Protein AF-A0A927LTY6-F1 (afdb_monomer_lite)

Secondary structure (DSSP, 8-state):
-HHHHHHHHHHHHHHHHHHHHHHHHHHHHTT-HHHHHHHHHHHHHHHHHHHHHHHHHHHHHHHHHHHHHHHHHTS--

Sequence (77 aa):
MKRGKVKIAGITMYCLLMLSIPLLLYFEIQDWLLPGTILVVVMFALGMGMLWLSDYEDEQAAKAKHKHSARMRSMDR

Radius of gyration: 20.03 Å; chains: 1; bounding box: 47×20×58 Å

Foldseek 3Di:
DPPVVLVVLLVVLVVVLVVLVVVLVVCVVVVNPPVNVVSVVVSVVSVVVNVVSVVVVVVVVVVVVVVVVVVVVVVVD

pLDDT: mean 73.04, std 11.0, range [43.53, 87.19]

Structure (mmCIF, N/CA/C/O backbone):
data_AF-A0A927LTY6-F1
#
_entry.id   AF-A0A927LTY6-F1
#
loop_
_atom_site.group_PDB
_atom_site.id
_atom_site.type_symbol
_atom_site.label_atom_id
_atom_site.label_alt_id
_atom_site.label_comp_id
_atom_site.label_asym_id
_atom_site.label_entity_id
_atom_site.label_seq_id
_atom_site.pdbx_PDB_ins_code
_atom_site.Cartn_x
_atom_site.Cartn_y
_atom_site.Cartn_z
_atom_site.occupancy
_atom_site.B_iso_or_equiv
_atom_site.auth_seq_id
_atom_site.auth_comp_id
_atom_site.auth_asym_id
_atom_site.auth_atom_id
_atom_site.pdbx_PDB_model_num
ATOM 1 N N . MET A 1 1 ? 13.929 8.075 -15.251 1.00 43.53 1 MET A N 1
ATOM 2 C CA . MET A 1 1 ? 13.047 8.568 -14.162 1.00 43.53 1 MET A CA 1
ATOM 3 C C . MET A 1 1 ? 11.920 7.608 -13.738 1.00 43.53 1 MET A C 1
ATOM 5 O O . MET A 1 1 ? 11.278 7.885 -12.736 1.00 43.53 1 MET A O 1
ATOM 9 N N . LYS A 1 2 ? 11.678 6.472 -14.423 1.00 50.78 2 LYS A N 1
ATOM 10 C CA . LYS A 1 2 ? 10.577 5.540 -14.088 1.00 50.78 2 LYS A CA 1
ATOM 11 C C . LYS A 1 2 ? 10.858 4.561 -12.930 1.00 50.78 2 LYS A C 1
ATOM 13 O O . LYS A 1 2 ? 9.922 4.204 -12.243 1.00 50.78 2 LYS A O 1
ATOM 18 N N . ARG A 1 3 ? 12.115 4.189 -12.646 1.00 50.91 3 ARG A N 1
ATOM 19 C CA . ARG A 1 3 ? 12.450 3.196 -11.595 1.00 50.91 3 ARG A CA 1
ATOM 20 C C . ARG A 1 3 ? 12.350 3.712 -10.150 1.00 50.91 3 ARG A C 1
ATOM 22 O O . ARG A 1 3 ? 12.034 2.947 -9.253 1.00 50.91 3 ARG A O 1
ATOM 29 N N . GLY A 1 4 ? 12.590 5.007 -9.916 1.00 53.62 4 GLY A N 1
ATOM 30 C CA . GLY A 1 4 ? 12.533 5.581 -8.562 1.00 53.62 4 GLY A CA 1
ATOM 31 C C . GLY A 1 4 ? 11.113 5.652 -7.997 1.00 53.62 4 GLY A C 1
ATOM 32 O O . GLY A 1 4 ? 10.908 5.421 -6.812 1.00 53.62 4 GLY A O 1
ATOM 33 N N . LYS A 1 5 ? 10.120 5.903 -8.860 1.00 57.69 5 LYS A N 1
ATOM 34 C CA . LYS A 1 5 ? 8.713 5.999 -8.453 1.00 57.69 5 LYS A CA 1
ATOM 35 C C . LYS A 1 5 ? 8.122 4.650 -8.042 1.00 57.69 5 LYS A C 1
ATOM 37 O O . LYS A 1 5 ? 7.285 4.633 -7.155 1.00 57.69 5 LYS A O 1
ATOM 42 N N . VAL A 1 6 ? 8.574 3.545 -8.640 1.00 63.28 6 VAL A N 1
ATOM 43 C CA . VAL A 1 6 ? 8.055 2.203 -8.322 1.00 63.28 6 VAL A CA 1
ATOM 44 C C . VAL A 1 6 ? 8.604 1.701 -6.986 1.00 63.28 6 VAL A C 1
ATOM 46 O O . VAL A 1 6 ? 7.833 1.265 -6.139 1.00 63.28 6 VAL A O 1
ATOM 49 N N . LYS A 1 7 ? 9.902 1.915 -6.719 1.00 64.62 7 LYS A N 1
ATOM 50 C CA . LYS A 1 7 ? 10.486 1.671 -5.388 1.00 64.62 7 LYS A CA 1
ATOM 51 C C . LYS A 1 7 ? 9.822 2.499 -4.288 1.00 64.62 7 LYS A C 1
ATOM 53 O O . LYS A 1 7 ? 9.544 1.973 -3.217 1.00 64.62 7 LYS A O 1
ATOM 58 N N . ILE A 1 8 ? 9.563 3.782 -4.551 1.00 73.19 8 ILE A N 1
ATOM 59 C CA . ILE A 1 8 ? 8.860 4.653 -3.599 1.00 73.19 8 ILE A CA 1
ATOM 60 C C . ILE A 1 8 ? 7.424 4.171 -3.392 1.00 73.19 8 ILE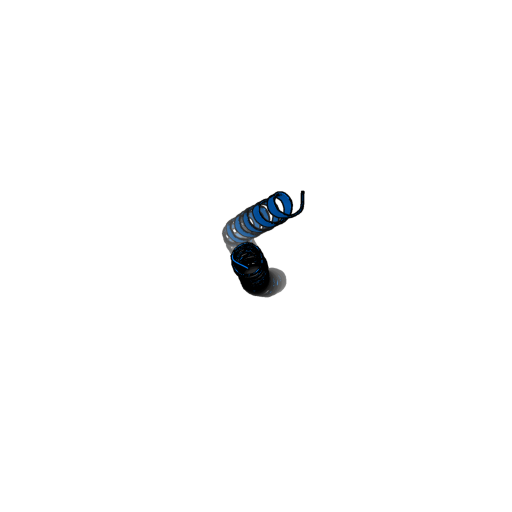 A C 1
ATOM 62 O O . ILE A 1 8 ? 7.000 4.069 -2.250 1.00 73.19 8 ILE A O 1
ATOM 66 N N . ALA A 1 9 ? 6.710 3.802 -4.460 1.00 70.19 9 ALA A N 1
ATOM 67 C CA . ALA A 1 9 ? 5.359 3.260 -4.354 1.00 70.19 9 ALA A CA 1
ATOM 68 C C . ALA A 1 9 ? 5.325 1.990 -3.490 1.00 70.19 9 ALA A C 1
ATOM 70 O O . ALA A 1 9 ? 4.514 1.923 -2.575 1.00 70.19 9 ALA A O 1
ATOM 71 N N . GLY A 1 10 ? 6.247 1.042 -3.696 1.00 71.62 10 GLY A N 1
ATOM 72 C CA . GLY A 1 10 ? 6.343 -0.164 -2.867 1.00 71.62 10 GLY A CA 1
ATOM 73 C C . GLY A 1 10 ? 6.612 0.138 -1.388 1.00 71.62 10 GLY A C 1
ATOM 74 O O . GLY A 1 10 ? 5.939 -0.407 -0.517 1.00 71.62 10 GLY A O 1
ATOM 75 N N . ILE A 1 11 ? 7.533 1.065 -1.092 1.00 79.81 11 ILE A N 1
ATOM 76 C CA . ILE A 1 11 ? 7.845 1.469 0.291 1.00 79.81 11 ILE A CA 1
ATOM 77 C C . ILE A 1 11 ? 6.651 2.170 0.949 1.00 79.81 11 ILE A C 1
ATOM 79 O O . ILE A 1 11 ? 6.285 1.831 2.072 1.00 79.81 11 ILE A O 1
ATOM 83 N N . THR A 1 12 ? 6.016 3.122 0.260 1.00 78.19 12 THR A N 1
ATOM 84 C CA . THR A 1 12 ? 4.840 3.835 0.781 1.00 78.19 12 THR A CA 1
ATOM 85 C C . THR A 1 12 ? 3.703 2.867 1.089 1.00 78.19 12 THR A C 1
ATOM 87 O O . THR A 1 12 ? 3.075 2.961 2.139 1.00 78.19 12 THR A O 1
ATOM 90 N N . MET A 1 13 ? 3.474 1.910 0.195 1.00 76.25 13 MET A N 1
ATOM 91 C CA . MET A 1 13 ? 2.413 0.917 0.305 1.00 76.25 13 MET A CA 1
ATOM 92 C C . MET A 1 13 ? 2.699 -0.071 1.453 1.00 76.25 13 MET A C 1
ATOM 94 O O . MET A 1 13 ? 1.782 -0.430 2.187 1.00 76.25 13 MET A O 1
ATOM 98 N N . TYR A 1 14 ? 3.972 -0.409 1.697 1.00 80.31 14 TYR A N 1
ATOM 99 C CA . TYR A 1 14 ? 4.404 -1.211 2.848 1.00 80.31 14 TYR A CA 1
ATOM 100 C C . TYR A 1 14 ? 4.213 -0.471 4.179 1.00 80.31 14 TYR A C 1
ATOM 102 O O . TYR A 1 14 ? 3.655 -1.029 5.121 1.00 80.31 14 TYR A O 1
ATOM 110 N N . CYS A 1 15 ? 4.611 0.803 4.257 1.00 84.12 15 CYS A N 1
ATOM 111 C CA . CYS A 1 15 ? 4.373 1.627 5.445 1.00 84.12 15 CYS A CA 1
ATOM 112 C C . CYS A 1 15 ? 2.877 1.768 5.755 1.00 84.12 15 CYS A C 1
ATOM 114 O O . CYS A 1 15 ? 2.491 1.731 6.922 1.00 84.12 15 CYS A O 1
ATOM 116 N N . LEU A 1 16 ? 2.035 1.887 4.723 1.00 82.31 16 LEU A N 1
ATOM 117 C CA . LEU A 1 16 ? 0.581 1.935 4.884 1.00 82.31 16 LEU A CA 1
ATOM 118 C C . LEU A 1 16 ? 0.040 0.638 5.498 1.00 82.31 16 LEU A C 1
ATOM 120 O O . LEU A 1 16 ? -0.774 0.680 6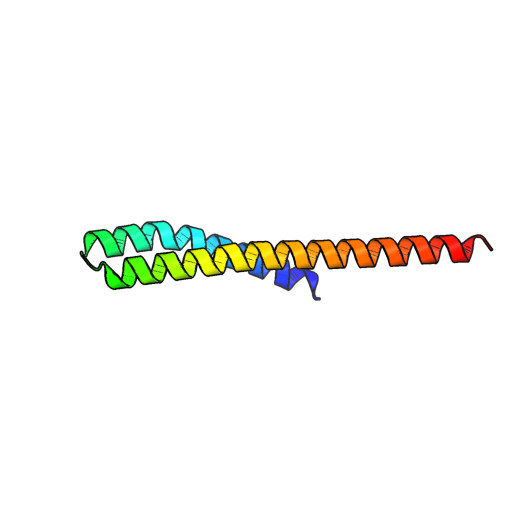.416 1.00 82.31 16 LEU A O 1
ATOM 124 N N . LEU A 1 17 ? 0.540 -0.504 5.022 1.00 80.25 17 LEU A N 1
ATOM 125 C CA . LEU A 1 17 ? 0.153 -1.834 5.494 1.00 80.25 17 LEU A CA 1
ATOM 126 C C . LEU A 1 17 ? 0.613 -2.074 6.944 1.00 80.25 17 LEU A C 1
ATOM 128 O O . LEU A 1 17 ? -0.097 -2.669 7.755 1.00 80.25 17 LEU A O 1
ATOM 132 N N . MET A 1 18 ? 1.776 -1.532 7.303 1.00 85.62 18 MET A N 1
ATOM 133 C CA . MET A 1 18 ? 2.282 -1.578 8.672 1.00 85.62 18 MET A CA 1
ATOM 134 C C . MET A 1 18 ? 1.434 -0.721 9.627 1.00 85.62 18 MET A C 1
ATOM 136 O O . MET A 1 18 ? 1.155 -1.145 10.746 1.00 85.62 18 MET A O 1
ATOM 140 N N . LEU A 1 19 ? 0.972 0.452 9.175 1.00 84.88 19 LEU A N 1
ATOM 141 C CA . LEU A 1 19 ? 0.082 1.337 9.938 1.00 84.88 19 LEU A CA 1
ATOM 142 C C . LEU A 1 19 ? -1.354 0.813 10.047 1.00 84.88 19 LEU A C 1
ATOM 144 O O . LEU A 1 19 ? -2.049 1.149 11.005 1.00 84.88 19 LEU A O 1
ATOM 148 N N . SER A 1 20 ? -1.809 -0.026 9.116 1.00 81.38 20 SER A N 1
ATOM 149 C CA . SER A 1 20 ? -3.155 -0.601 9.200 1.00 81.38 20 SER A CA 1
ATOM 150 C C . SER A 1 20 ? -3.335 -1.592 10.351 1.00 81.38 20 SER A C 1
ATOM 152 O O . SER A 1 20 ? -4.457 -1.746 10.813 1.00 81.38 20 SER A O 1
ATOM 154 N N . ILE A 1 21 ? -2.263 -2.195 10.877 1.00 80.06 21 ILE A N 1
ATOM 155 C CA . ILE A 1 21 ? -2.327 -3.115 12.029 1.00 80.06 21 ILE A CA 1
ATOM 156 C C . ILE A 1 21 ? -2.769 -2.389 13.320 1.00 80.06 21 ILE A C 1
ATOM 158 O O . ILE A 1 21 ? -3.770 -2.797 13.911 1.00 80.06 21 ILE A O 1
ATOM 162 N N . PRO A 1 22 ? -2.105 -1.299 13.767 1.00 85.31 22 PRO A N 1
ATOM 163 C CA . PRO A 1 22 ? -2.568 -0.541 14.929 1.00 85.31 22 PRO A CA 1
ATOM 164 C C . PRO A 1 22 ? -3.907 0.168 14.679 1.00 85.31 22 PRO A C 1
ATOM 166 O O . PRO A 1 22 ? -4.675 0.339 15.622 1.00 85.31 22 PRO A O 1
ATOM 169 N N . LEU A 1 23 ? -4.226 0.542 13.432 1.00 82.44 23 LEU A N 1
ATOM 170 C CA . LEU A 1 23 ? -5.546 1.087 13.090 1.00 82.44 23 LEU A CA 1
ATOM 171 C C . LEU A 1 23 ? -6.665 0.050 13.260 1.00 82.44 23 LEU A C 1
ATOM 173 O O . LEU A 1 23 ? -7.725 0.391 13.778 1.00 82.44 23 LEU A O 1
ATOM 177 N N . LEU A 1 24 ? -6.437 -1.199 12.842 1.00 80.25 24 LEU A N 1
ATOM 178 C CA . LEU A 1 24 ? -7.392 -2.297 13.021 1.00 80.25 24 LEU A CA 1
ATOM 179 C C . LEU A 1 24 ? -7.663 -2.541 14.505 1.00 80.25 24 LEU A C 1
ATOM 181 O O . LEU A 1 24 ? -8.821 -2.549 14.908 1.00 80.25 24 LEU A O 1
ATOM 185 N N . LEU A 1 25 ? -6.601 -2.621 15.314 1.00 80.50 25 LEU A N 1
ATOM 186 C CA . LEU A 1 25 ? -6.716 -2.745 16.770 1.00 80.50 25 LEU A CA 1
ATOM 187 C C . LEU A 1 25 ? -7.501 -1.579 17.382 1.00 80.50 25 LEU A C 1
ATOM 189 O O . LEU A 1 25 ? -8.341 -1.792 18.248 1.00 80.50 25 LEU A O 1
ATOM 193 N N . TYR A 1 26 ? -7.268 -0.348 16.922 1.00 82.06 26 TYR A N 1
ATOM 194 C CA . TYR A 1 26 ? -8.006 0.819 17.404 1.00 82.06 26 TYR A CA 1
ATOM 195 C C . TYR A 1 26 ? -9.505 0.754 17.067 1.00 82.06 26 TYR A C 1
ATOM 197 O O . TYR A 1 26 ? -10.335 1.056 17.925 1.00 82.06 26 TYR A O 1
ATOM 205 N N . PHE A 1 27 ? -9.868 0.343 15.847 1.00 80.06 27 PHE A N 1
ATOM 206 C CA . PHE A 1 27 ? -11.274 0.201 15.449 1.00 80.06 27 PHE A CA 1
ATOM 207 C C . PHE A 1 27 ? -11.982 -0.948 16.165 1.00 80.06 27 PHE A C 1
ATOM 209 O O . PHE A 1 27 ? -13.154 -0.810 16.517 1.00 80.06 27 PHE A O 1
ATOM 216 N N . GLU A 1 28 ? -11.273 -2.047 16.408 1.00 76.81 28 GLU A N 1
ATOM 217 C CA . GLU A 1 28 ? -11.788 -3.185 17.166 1.00 76.81 28 GLU A CA 1
ATOM 218 C C . GLU A 1 28 ? -12.053 -2.799 18.631 1.00 76.81 28 GLU A C 1
ATOM 220 O O . GLU A 1 28 ? -13.107 -3.124 19.166 1.00 76.81 28 GLU A O 1
ATOM 225 N N . ILE A 1 29 ? -11.176 -1.989 19.243 1.00 80.12 29 ILE A N 1
ATOM 226 C CA . ILE A 1 29 ? -11.374 -1.440 20.599 1.00 80.12 29 ILE A CA 1
ATOM 227 C C . ILE A 1 29 ? -12.593 -0.505 20.682 1.00 80.12 29 ILE A C 1
ATOM 229 O O . ILE A 1 29 ? -13.216 -0.409 21.738 1.00 80.12 29 ILE A O 1
ATOM 233 N N . GLN A 1 30 ? -12.942 0.197 19.600 1.00 81.62 30 GLN A N 1
ATOM 234 C CA . GLN A 1 30 ? -14.126 1.065 19.561 1.00 81.62 30 GLN A CA 1
ATOM 235 C C . GLN A 1 30 ? -15.430 0.330 19.205 1.00 81.62 30 GLN A C 1
ATOM 237 O O . GLN A 1 30 ? -16.462 0.988 19.087 1.00 81.62 30 GLN A O 1
ATOM 242 N N . ASP A 1 31 ? -15.408 -1.001 19.045 1.00 72.81 31 ASP A N 1
ATOM 243 C CA . ASP A 1 31 ? -16.557 -1.818 18.608 1.00 72.81 31 ASP A CA 1
ATOM 244 C C . ASP A 1 31 ? -17.074 -1.451 17.197 1.00 72.81 31 ASP A C 1
ATOM 246 O O . ASP A 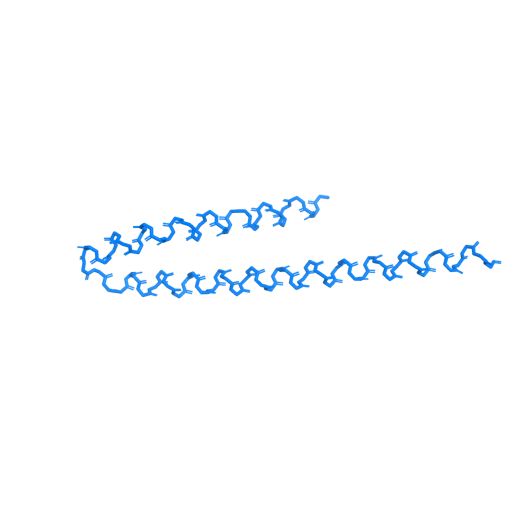1 31 ? -18.205 -1.741 16.795 1.00 72.81 31 ASP A O 1
ATOM 250 N N . TRP A 1 32 ? -16.236 -0.797 16.388 1.00 74.75 32 TRP A N 1
ATOM 251 C CA . TRP A 1 32 ? -16.600 -0.356 15.045 1.00 74.75 32 TRP A CA 1
ATOM 252 C C . TRP A 1 32 ? -16.226 -1.431 14.010 1.00 74.75 32 TRP A C 1
ATOM 254 O O . TRP A 1 32 ? -15.247 -1.327 13.270 1.00 74.75 32 TRP A O 1
ATOM 264 N N . LEU A 1 33 ? -17.063 -2.470 13.929 1.00 68.81 33 LEU A N 1
ATOM 265 C CA . LEU A 1 33 ? -16.920 -3.621 13.016 1.00 68.81 33 LEU A CA 1
ATOM 266 C C . LEU A 1 33 ? -16.872 -3.247 11.519 1.00 68.81 33 LEU A C 1
ATOM 268 O O . LEU A 1 33 ? -16.113 -3.826 10.738 1.00 68.81 33 LEU A O 1
ATOM 272 N N . LEU A 1 34 ? -17.678 -2.266 11.106 1.00 77.19 34 LEU A N 1
ATOM 273 C CA . LEU A 1 34 ? -17.785 -1.806 9.715 1.00 77.19 34 LEU A CA 1
ATOM 274 C C . LEU A 1 34 ? -16.465 -1.222 9.168 1.00 77.19 34 LEU A C 1
ATOM 276 O O . LEU A 1 34 ? -15.987 -1.709 8.140 1.00 77.19 34 LEU A O 1
ATOM 280 N N . PRO A 1 35 ? -15.829 -0.231 9.824 1.00 78.44 35 PRO A N 1
ATOM 281 C CA . PRO A 1 35 ? -14.547 0.302 9.369 1.00 78.44 35 PRO A CA 1
ATOM 282 C C . PRO A 1 35 ? -13.398 -0.701 9.492 1.00 78.44 35 PRO A C 1
ATOM 284 O O . PRO A 1 35 ? -12.534 -0.702 8.617 1.00 78.44 35 PRO A O 1
ATOM 287 N N . GLY A 1 36 ? -13.412 -1.602 10.484 1.00 76.81 36 GLY A N 1
ATOM 288 C CA . GLY A 1 36 ? -12.450 -2.709 10.549 1.00 76.81 36 GLY A CA 1
ATOM 289 C C . GLY A 1 36 ? -12.520 -3.603 9.304 1.00 76.81 36 GLY A C 1
ATOM 290 O O . GLY A 1 36 ? -11.504 -3.880 8.668 1.00 76.81 36 GLY A O 1
ATOM 291 N N . THR A 1 37 ? -13.734 -3.962 8.879 1.00 79.75 37 THR A N 1
ATOM 292 C CA . THR A 1 37 ? -13.959 -4.783 7.676 1.00 79.75 37 THR A CA 1
ATOM 293 C C . THR A 1 37 ? -13.521 -4.061 6.398 1.00 79.75 37 THR A C 1
ATOM 295 O O . THR A 1 37 ? -12.846 -4.648 5.551 1.00 79.75 37 THR A O 1
ATOM 298 N N . ILE A 1 38 ? -13.847 -2.770 6.264 1.00 84.31 38 ILE A N 1
ATOM 299 C CA . ILE A 1 38 ? -13.397 -1.946 5.130 1.00 84.31 38 ILE A CA 1
ATOM 300 C C . ILE A 1 38 ? -11.865 -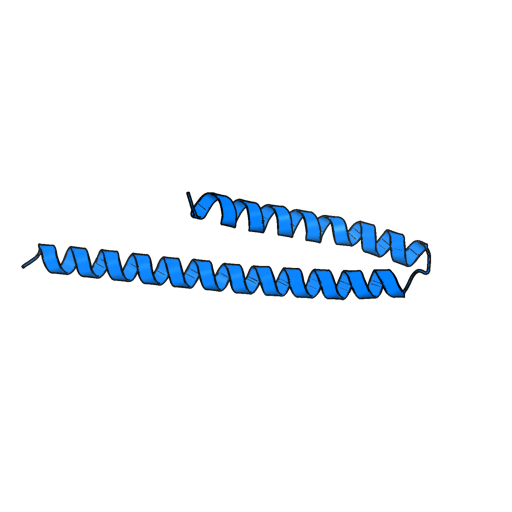1.886 5.088 1.00 84.31 38 ILE A C 1
ATOM 302 O O . ILE A 1 38 ? -11.280 -2.021 4.011 1.00 84.31 38 ILE A O 1
ATOM 306 N N . LEU A 1 39 ? -11.203 -1.742 6.241 1.00 82.94 39 LEU A N 1
ATOM 307 C CA . LEU A 1 39 ? -9.744 -1.695 6.312 1.00 82.94 39 LEU A CA 1
ATOM 308 C C . LEU A 1 39 ? -9.108 -3.007 5.836 1.00 82.94 39 LEU A C 1
ATOM 310 O O . LEU A 1 39 ? -8.150 -2.966 5.065 1.00 82.94 39 LEU A O 1
ATOM 314 N N . VAL A 1 40 ? -9.672 -4.159 6.208 1.00 83.50 40 VAL A N 1
ATOM 315 C CA . VAL A 1 40 ? -9.205 -5.476 5.736 1.00 83.50 40 VAL A CA 1
ATOM 316 C C . VAL A 1 40 ? -9.322 -5.598 4.213 1.00 83.50 40 VAL A C 1
ATOM 318 O O . VAL A 1 40 ? -8.371 -6.028 3.557 1.00 83.50 40 VAL A O 1
ATOM 321 N N . VAL A 1 41 ? -10.446 -5.172 3.626 1.00 87.19 41 VAL A N 1
ATOM 322 C CA . VAL A 1 41 ? -10.635 -5.184 2.161 1.00 87.19 41 VAL A CA 1
ATOM 323 C C . VAL A 1 41 ? -9.607 -4.286 1.465 1.00 87.19 41 VAL A C 1
ATOM 325 O O . VAL A 1 41 ? -9.038 -4.668 0.440 1.00 87.19 41 VAL A O 1
ATOM 328 N N . VAL A 1 42 ? -9.314 -3.117 2.040 1.00 85.5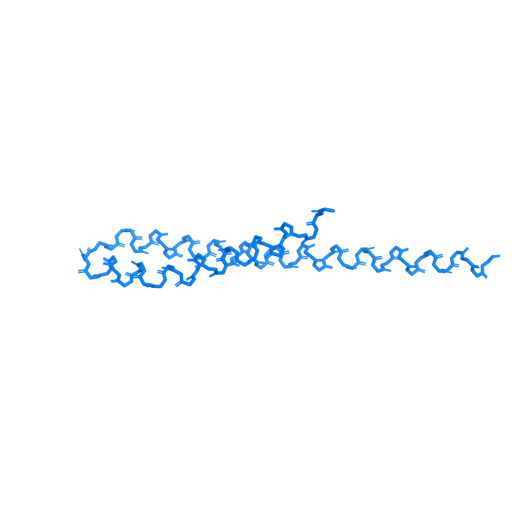6 42 VAL A N 1
ATOM 329 C CA . VAL A 1 42 ? -8.285 -2.204 1.524 1.00 85.56 42 VAL A CA 1
ATOM 330 C C . VAL A 1 42 ? -6.892 -2.833 1.611 1.00 85.56 42 VAL A C 1
ATOM 332 O O . VAL A 1 42 ? -6.153 -2.792 0.629 1.00 85.56 42 VAL A O 1
ATOM 335 N N . MET A 1 43 ? -6.534 -3.465 2.732 1.00 83.25 43 MET A N 1
ATOM 336 C CA . MET A 1 43 ? -5.250 -4.166 2.878 1.00 83.25 43 MET A CA 1
ATOM 337 C C . MET A 1 43 ? -5.093 -5.292 1.852 1.00 83.25 43 MET A C 1
ATOM 339 O O . MET A 1 43 ? -4.023 -5.442 1.261 1.00 83.25 43 MET A O 1
ATOM 343 N N . PHE A 1 44 ? -6.164 -6.046 1.595 1.00 86.00 44 PHE A N 1
ATOM 344 C CA . PHE A 1 44 ? -6.168 -7.102 0.586 1.00 86.00 44 PHE A CA 1
ATOM 345 C C . PHE A 1 44 ? -5.929 -6.546 -0.826 1.00 86.00 44 PHE A C 1
ATOM 347 O O . PHE A 1 44 ? -5.064 -7.039 -1.553 1.00 86.00 44 PHE A O 1
ATOM 354 N N . ALA A 1 45 ? -6.639 -5.477 -1.199 1.00 86.44 45 ALA A N 1
ATOM 355 C CA . ALA A 1 45 ? -6.448 -4.810 -2.485 1.00 86.44 45 ALA A CA 1
ATOM 356 C C . ALA A 1 45 ? -5.024 -4.246 -2.637 1.00 86.44 45 ALA A C 1
ATOM 358 O O . ALA A 1 45 ? -4.428 -4.358 -3.710 1.00 86.44 45 ALA A O 1
ATOM 359 N N . LEU A 1 46 ? -4.452 -3.691 -1.563 1.00 83.19 46 LEU A N 1
ATOM 360 C CA . LEU A 1 46 ? -3.070 -3.209 -1.555 1.00 83.19 46 LEU A CA 1
ATOM 361 C C . LEU A 1 46 ? -2.062 -4.350 -1.754 1.00 83.19 46 LEU A C 1
ATOM 363 O O . LEU A 1 46 ? -1.132 -4.198 -2.546 1.00 83.19 46 LEU A O 1
ATOM 367 N N . GLY A 1 47 ? -2.262 -5.496 -1.097 1.00 83.38 47 GLY A N 1
ATOM 368 C CA . GLY A 1 47 ? -1.416 -6.681 -1.265 1.00 83.38 47 GLY A CA 1
ATOM 369 C C . GLY A 1 47 ? -1.461 -7.246 -2.688 1.00 83.38 47 GLY A C 1
ATOM 370 O O . GLY A 1 47 ? -0.417 -7.495 -3.291 1.00 83.38 47 GLY A O 1
ATOM 371 N N . MET A 1 48 ? -2.657 -7.362 -3.270 1.00 84.94 48 MET A N 1
ATOM 372 C CA . MET A 1 48 ? -2.820 -7.770 -4.673 1.00 84.94 48 MET A CA 1
ATOM 373 C C . MET A 1 48 ? -2.183 -6.763 -5.638 1.00 84.94 48 MET A C 1
ATOM 375 O O . MET A 1 48 ? -1.523 -7.156 -6.599 1.00 84.94 48 MET A O 1
ATOM 379 N N . GLY A 1 49 ? -2.316 -5.464 -5.352 1.00 82.69 49 GLY A N 1
ATOM 380 C CA . GLY A 1 49 ? -1.670 -4.400 -6.117 1.00 82.69 49 GLY A CA 1
ATOM 381 C C . GLY A 1 49 ? -0.142 -4.477 -6.079 1.00 82.69 49 GLY A C 1
ATOM 382 O O . GLY A 1 49 ? 0.498 -4.272 -7.109 1.00 82.69 49 GLY A O 1
ATOM 383 N N . MET A 1 50 ? 0.450 -4.822 -4.931 1.00 76.38 50 MET A N 1
ATOM 384 C CA . MET A 1 50 ? 1.894 -5.058 -4.822 1.00 76.38 50 MET A CA 1
ATOM 385 C C . MET A 1 50 ? 2.352 -6.258 -5.651 1.00 76.38 50 MET A C 1
ATOM 387 O O . MET A 1 50 ? 3.369 -6.161 -6.335 1.00 76.38 50 MET A O 1
ATOM 391 N N . LEU A 1 51 ? 1.608 -7.367 -5.615 1.00 80.81 51 LEU A N 1
ATOM 392 C CA . LEU A 1 51 ? 1.928 -8.558 -6.407 1.00 80.81 51 LEU A CA 1
ATOM 393 C C . LEU A 1 51 ? 1.893 -8.251 -7.907 1.00 80.81 51 LEU A C 1
ATOM 395 O O . LEU A 1 51 ? 2.844 -8.553 -8.621 1.00 80.81 51 LEU A O 1
ATOM 399 N N . TRP A 1 52 ? 0.855 -7.553 -8.368 1.00 81.75 52 TRP A N 1
ATOM 400 C CA . TRP A 1 52 ? 0.744 -7.118 -9.764 1.00 81.75 52 TRP A CA 1
ATOM 401 C C . TRP A 1 52 ? 1.853 -6.152 -10.177 1.00 81.75 52 TRP A C 1
ATOM 403 O O . TRP A 1 52 ? 2.352 -6.210 -11.301 1.00 81.75 52 TRP A O 1
ATOM 413 N N . LEU A 1 53 ? 2.245 -5.250 -9.275 1.00 77.50 53 LEU A N 1
ATOM 414 C CA . LEU A 1 53 ? 3.365 -4.350 -9.516 1.00 77.50 53 LEU A CA 1
ATOM 415 C C . LEU A 1 53 ? 4.678 -5.132 -9.652 1.00 77.50 53 LEU A C 1
ATOM 417 O O . LEU A 1 53 ? 5.473 -4.808 -10.531 1.00 77.50 53 LEU A O 1
ATOM 421 N N . SER A 1 54 ? 4.874 -6.166 -8.829 1.00 76.94 54 SER A N 1
ATOM 422 C CA . SER A 1 54 ? 6.037 -7.055 -8.888 1.00 76.94 54 SER A CA 1
ATOM 423 C C . SER A 1 54 ? 6.106 -7.808 -10.219 1.00 76.94 54 SER A C 1
ATOM 425 O O . SER A 1 54 ? 7.140 -7.759 -10.884 1.00 76.94 54 SER A O 1
ATOM 427 N N . ASP A 1 55 ? 5.001 -8.415 -10.663 1.00 79.12 55 ASP A N 1
ATOM 428 C CA . ASP A 1 55 ? 4.935 -9.103 -11.963 1.00 79.12 55 ASP A CA 1
ATOM 429 C C . ASP A 1 55 ? 5.225 -8.142 -13.127 1.00 79.12 55 ASP A C 1
ATOM 431 O O . ASP A 1 55 ? 5.955 -8.470 -14.067 1.00 79.12 55 ASP A O 1
ATOM 435 N N . TYR A 1 56 ? 4.714 -6.910 -13.047 1.00 79.12 56 TYR A N 1
ATOM 436 C CA . TYR A 1 56 ? 4.979 -5.886 -14.053 1.00 79.12 56 TYR A CA 1
ATOM 437 C C . TYR A 1 56 ? 6.454 -5.447 -14.085 1.00 79.12 56 TYR A C 1
ATOM 439 O O . TYR A 1 56 ? 7.002 -5.161 -15.159 1.00 79.12 56 TYR A O 1
ATOM 447 N N . GLU A 1 57 ? 7.119 -5.371 -12.929 1.00 72.00 57 GLU A N 1
ATOM 448 C CA . GLU A 1 57 ? 8.559 -5.104 -12.866 1.00 72.00 57 GLU A CA 1
ATOM 449 C C . GLU A 1 57 ? 9.377 -6.255 -13.473 1.00 72.00 57 GLU A C 1
ATOM 451 O O . GLU A 1 57 ? 10.306 -5.988 -14.253 1.00 72.00 57 GLU A O 1
ATOM 456 N N . ASP A 1 58 ? 8.999 -7.506 -13.203 1.00 74.38 58 ASP A N 1
ATOM 457 C CA . ASP A 1 58 ? 9.666 -8.698 -13.735 1.00 74.38 58 ASP A CA 1
ATOM 458 C C . ASP A 1 58 ? 9.490 -8.846 -15.253 1.00 74.38 58 ASP A C 1
ATOM 460 O O . ASP A 1 58 ? 10.471 -9.080 -15.974 1.00 74.38 58 ASP A O 1
ATOM 464 N N . GLU A 1 59 ? 8.294 -8.596 -15.795 1.00 75.31 59 GLU A N 1
ATOM 465 C CA . GLU A 1 59 ? 8.071 -8.589 -17.247 1.00 75.31 59 GLU A CA 1
ATOM 466 C C . GLU A 1 59 ? 8.922 -7.529 -17.960 1.00 75.31 59 GLU A C 1
ATOM 468 O O . GLU A 1 59 ? 9.479 -7.768 -19.043 1.00 75.31 59 GLU A O 1
ATOM 473 N N . GLN A 1 60 ? 9.056 -6.339 -17.371 1.00 69.81 60 GLN A N 1
ATOM 474 C CA . GLN A 1 60 ? 9.895 -5.293 -17.952 1.00 69.81 60 GLN A CA 1
ATOM 475 C C . GLN A 1 60 ? 11.387 -5.615 -17.848 1.00 69.81 60 GLN A C 1
ATOM 477 O O . GLN A 1 60 ? 12.147 -5.296 -18.774 1.00 69.81 60 GLN A O 1
ATOM 482 N N . ALA A 1 61 ? 11.819 -6.277 -16.775 1.00 69.19 61 ALA A N 1
ATOM 483 C CA . ALA A 1 61 ? 13.182 -6.781 -16.651 1.00 69.19 61 ALA A CA 1
ATOM 484 C C . ALA A 1 61 ? 13.482 -7.871 -17.698 1.00 69.19 61 ALA A C 1
ATOM 486 O O . ALA A 1 61 ? 14.546 -7.836 -18.332 1.00 69.19 61 ALA A O 1
ATOM 487 N N . ALA A 1 62 ? 12.534 -8.777 -17.955 1.00 68.88 62 ALA A N 1
ATOM 488 C CA . ALA A 1 62 ? 12.648 -9.817 -18.976 1.00 68.88 62 ALA A CA 1
ATOM 489 C C . ALA A 1 62 ? 12.740 -9.227 -20.397 1.00 68.88 62 ALA A C 1
ATOM 491 O O . ALA A 1 62 ? 13.649 -9.575 -21.161 1.00 68.88 62 ALA A O 1
ATOM 492 N N . LYS A 1 63 ? 11.885 -8.249 -20.736 1.00 62.94 63 LYS A N 1
ATOM 493 C CA . LYS A 1 63 ? 11.932 -7.544 -22.034 1.00 62.94 63 LYS A CA 1
ATOM 494 C C . LYS A 1 63 ? 13.236 -6.763 -22.233 1.00 62.94 63 LYS A C 1
ATOM 496 O O . LYS A 1 63 ? 13.783 -6.742 -23.339 1.00 62.94 63 LYS A O 1
ATOM 501 N N . ALA A 1 64 ? 13.774 -6.154 -21.174 1.00 60.47 64 ALA A N 1
ATOM 502 C CA . ALA A 1 64 ? 15.054 -5.449 -21.233 1.00 60.47 64 ALA A CA 1
ATOM 503 C C . ALA A 1 64 ? 16.241 -6.400 -21.484 1.00 60.47 64 ALA A C 1
ATOM 505 O O . ALA A 1 64 ? 17.108 -6.084 -22.304 1.00 60.47 64 ALA A O 1
ATOM 506 N N . LYS A 1 65 ? 16.263 -7.581 -20.846 1.00 60.47 65 LYS A N 1
ATOM 507 C CA . LYS A 1 65 ? 17.295 -8.607 -21.085 1.00 60.47 65 LYS A CA 1
ATOM 508 C C . LYS A 1 65 ? 17.241 -9.164 -22.510 1.00 60.47 65 LYS A C 1
ATOM 510 O O . LYS A 1 65 ? 18.284 -9.280 -23.155 1.00 60.47 65 LYS A O 1
ATOM 515 N N . HIS A 1 66 ? 16.045 -9.434 -23.035 1.00 59.66 66 HIS A N 1
ATOM 516 C CA . HIS A 1 66 ? 15.885 -9.966 -24.393 1.00 59.66 66 HIS A CA 1
ATOM 517 C C . HIS A 1 66 ? 16.367 -8.974 -25.466 1.00 59.66 66 HIS A C 1
ATOM 519 O O . HIS A 1 66 ? 17.030 -9.360 -26.431 1.00 59.66 66 HIS A O 1
ATOM 525 N N . LYS A 1 67 ? 16.119 -7.672 -25.261 1.00 57.59 67 LYS A N 1
ATOM 526 C CA . LYS A 1 67 ? 16.611 -6.606 -26.148 1.00 57.59 67 LYS A CA 1
ATOM 527 C C . LYS A 1 67 ? 18.137 -6.449 -26.092 1.00 57.59 67 LYS A C 1
ATOM 529 O O . LYS A 1 67 ? 18.753 -6.187 -27.121 1.00 57.59 67 LYS A O 1
ATOM 534 N N . HIS A 1 68 ? 18.756 -6.630 -24.922 1.00 58.81 68 HIS A N 1
ATOM 535 C CA . HIS A 1 68 ? 20.215 -6.576 -24.771 1.00 58.81 68 HIS A CA 1
ATOM 536 C C . HIS A 1 68 ? 20.914 -7.781 -25.424 1.00 58.81 68 HIS A C 1
ATOM 538 O O . HIS A 1 68 ? 21.933 -7.613 -26.090 1.00 58.81 68 HIS A O 1
ATOM 544 N N . SER A 1 69 ? 20.350 -8.986 -25.291 1.00 59.53 69 SER A N 1
ATOM 545 C CA . SER A 1 69 ? 20.896 -10.200 -25.919 1.00 59.53 69 SER A CA 1
ATOM 546 C C . SER A 1 69 ? 20.783 -10.164 -27.451 1.00 59.53 69 SER A C 1
ATOM 548 O O . SER A 1 69 ? 21.747 -10.481 -28.147 1.00 59.53 69 SER A O 1
ATOM 550 N N . ALA A 1 70 ? 19.659 -9.677 -27.991 1.00 60.19 70 ALA A N 1
ATOM 551 C CA . ALA A 1 70 ? 19.490 -9.495 -29.436 1.00 60.19 70 ALA A CA 1
ATOM 552 C C . ALA A 1 70 ? 20.492 -8.489 -30.032 1.00 60.19 70 ALA A C 1
ATOM 554 O O . ALA A 1 70 ? 20.989 -8.697 -31.135 1.00 60.19 70 ALA A O 1
ATOM 555 N N . ARG A 1 71 ? 20.825 -7.427 -29.286 1.00 59.00 71 ARG A N 1
ATOM 556 C CA . ARG A 1 71 ? 21.763 -6.384 -29.725 1.00 59.00 71 ARG A CA 1
ATOM 557 C C . ARG A 1 71 ? 23.229 -6.835 -29.692 1.00 59.00 71 ARG A C 1
ATOM 559 O O . ARG A 1 71 ? 24.010 -6.378 -30.514 1.00 59.00 71 ARG A O 1
ATOM 566 N N . MET A 1 72 ? 23.593 -7.744 -28.783 1.00 58.09 72 MET A N 1
ATOM 567 C CA . MET A 1 72 ? 24.913 -8.395 -28.800 1.00 58.09 72 MET A CA 1
ATOM 568 C C . MET A 1 72 ? 25.050 -9.348 -29.991 1.00 58.09 72 MET A C 1
ATOM 570 O O . MET A 1 72 ? 26.066 -9.329 -30.673 1.00 58.09 72 MET A O 1
ATOM 574 N N . ARG A 1 73 ? 23.997 -10.109 -30.316 1.00 57.91 73 ARG A N 1
ATOM 575 C CA . ARG A 1 73 ? 24.000 -11.045 -31.456 1.00 57.91 73 ARG A CA 1
ATOM 576 C C . ARG A 1 73 ? 24.105 -10.373 -32.829 1.00 57.91 73 ARG A C 1
ATOM 578 O O . ARG A 1 73 ? 24.539 -11.017 -33.775 1.00 57.91 73 ARG A O 1
ATOM 585 N N . SER A 1 74 ? 23.696 -9.111 -32.953 1.00 58.56 74 SER A N 1
ATOM 586 C CA . SER A 1 74 ? 23.830 -8.331 -34.191 1.00 58.56 74 SER A CA 1
ATOM 587 C C . SER A 1 74 ? 25.184 -7.635 -34.343 1.00 58.56 74 SER A C 1
ATOM 589 O O . SER A 1 74 ? 25.398 -6.998 -35.363 1.00 58.56 74 SER A O 1
ATOM 591 N N . MET A 1 75 ? 26.048 -7.682 -33.324 1.00 57.16 75 MET A N 1
ATOM 592 C CA . MET A 1 75 ? 27.374 -7.049 -33.342 1.00 57.16 75 MET A CA 1
ATOM 593 C C . MET A 1 75 ? 28.499 -8.040 -33.692 1.00 57.16 75 MET A C 1
ATOM 595 O O . MET A 1 75 ? 29.619 -7.612 -33.931 1.00 57.16 75 MET A O 1
ATOM 599 N N . ASP A 1 76 ? 28.177 -9.339 -33.725 1.00 57.56 76 ASP A N 1
ATOM 600 C CA . ASP A 1 76 ? 29.058 -10.462 -34.097 1.00 57.56 76 ASP A CA 1
ATOM 601 C C . ASP A 1 76 ? 28.871 -10.924 -35.564 1.00 57.56 76 ASP A C 1
ATOM 603 O O . ASP A 1 76 ? 29.429 -11.940 -35.979 1.00 57.56 76 ASP A O 1
ATOM 607 N N . ARG A 1 77 ? 28.055 -10.213 -36.352 1.00 51.16 77 ARG A 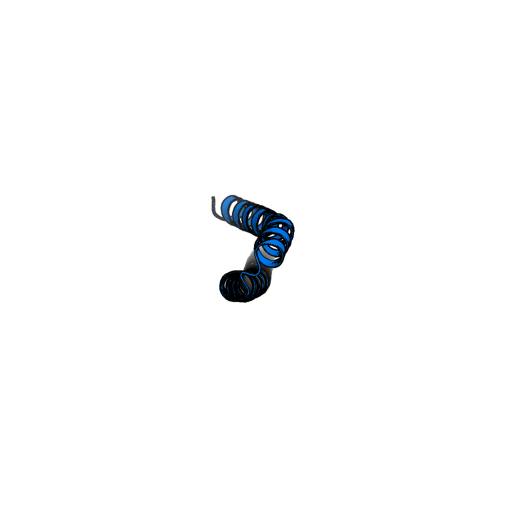N 1
ATOM 608 C CA . ARG A 1 77 ? 27.930 -10.377 -37.812 1.00 51.16 77 ARG A CA 1
ATOM 609 C C . ARG A 1 77 ? 28.447 -9.132 -38.507 1.00 51.16 77 ARG A C 1
ATOM 611 O O . ARG A 1 77 ? 29.043 -9.306 -39.588 1.00 51.16 77 ARG A O 1
#